Protein AF-A0A9P6B813-F1 (afdb_monomer_lite)

pLDDT: mean 70.44, std 18.48, range [35.47, 97.19]

Structure (mmCIF, N/CA/C/O backbone):
data_AF-A0A9P6B813-F1
#
_entry.id   AF-A0A9P6B813-F1
#
loop_
_atom_site.group_PDB
_atom_site.id
_atom_site.type_symbol
_atom_site.label_atom_id
_atom_site.label_alt_id
_atom_site.label_comp_id
_atom_site.label_asym_id
_atom_site.label_entity_id
_atom_site.label_seq_id
_atom_site.pdbx_PDB_ins_code
_atom_site.Cartn_x
_atom_site.Cartn_y
_atom_site.Cartn_z
_atom_site.occupancy
_atom_site.B_iso_or_equiv
_atom_site.auth_seq_id
_atom_site.auth_comp_id
_atom_site.auth_asym_id
_atom_site.auth_atom_id
_atom_site.pdbx_PDB_model_num
ATOM 1 N N . LEU A 1 1 ? -7.528 -11.313 -11.171 1.00 57.44 1 LEU A N 1
ATOM 2 C CA . LEU A 1 1 ? -8.892 -11.236 -10.593 1.00 57.44 1 LEU A CA 1
ATOM 3 C C . LEU A 1 1 ? -8.997 -12.068 -9.321 1.00 57.44 1 LEU A C 1
ATOM 5 O O . LEU A 1 1 ? -9.345 -11.499 -8.301 1.00 57.44 1 LEU A O 1
ATOM 9 N N . VAL A 1 2 ? -8.583 -13.341 -9.339 1.00 65.75 2 VAL A N 1
ATOM 10 C CA . VAL A 1 2 ? -8.571 -14.223 -8.152 1.00 65.75 2 VAL A CA 1
ATOM 11 C C . VAL A 1 2 ? -7.799 -13.632 -6.960 1.00 65.75 2 VAL A C 1
ATOM 13 O O . VAL A 1 2 ? -8.327 -13.615 -5.860 1.00 65.75 2 VAL A O 1
ATOM 16 N N . SER A 1 3 ? -6.613 -13.046 -7.173 1.00 71.19 3 SER A N 1
ATOM 17 C CA . SER A 1 3 ? -5.844 -12.419 -6.080 1.00 71.19 3 SER A CA 1
ATOM 18 C C . SER A 1 3 ? -6.503 -11.170 -5.484 1.00 71.19 3 SER A C 1
ATOM 20 O O . SER A 1 3 ? -6.372 -10.917 -4.294 1.00 71.19 3 SER A O 1
ATOM 22 N N . ARG A 1 4 ? -7.232 -10.393 -6.297 1.00 72.69 4 ARG A N 1
ATOM 23 C CA . ARG A 1 4 ? -7.980 -9.213 -5.836 1.00 72.69 4 ARG A CA 1
ATOM 24 C C . ARG A 1 4 ? -9.240 -9.609 -5.071 1.00 72.69 4 ARG A C 1
ATOM 26 O O . ARG A 1 4 ? -9.562 -8.944 -4.099 1.00 72.69 4 ARG A O 1
ATOM 33 N N . ASN A 1 5 ? -9.915 -10.678 -5.495 1.00 75.94 5 ASN A N 1
ATOM 34 C CA . ASN A 1 5 ? -11.057 -11.225 -4.762 1.00 75.94 5 ASN A CA 1
ATOM 35 C C . ASN A 1 5 ? -10.623 -11.818 -3.422 1.00 75.94 5 ASN A C 1
ATOM 37 O O . ASN A 1 5 ? -11.248 -11.508 -2.422 1.00 75.94 5 ASN A O 1
ATOM 41 N N . ALA A 1 6 ? -9.515 -12.565 -3.383 1.00 78.25 6 ALA A N 1
ATOM 42 C CA . ALA A 1 6 ? -8.978 -13.106 -2.135 1.00 78.25 6 ALA A CA 1
ATOM 43 C C . ALA A 1 6 ? -8.618 -11.998 -1.125 1.00 78.25 6 ALA A C 1
ATOM 45 O O . ALA A 1 6 ? -8.997 -12.081 0.037 1.00 78.25 6 ALA A O 1
ATOM 46 N N . LEU A 1 7 ? -7.967 -10.920 -1.584 1.00 80.25 7 LEU A N 1
ATOM 47 C CA . LEU A 1 7 ? -7.691 -9.737 -0.756 1.00 80.25 7 LEU A CA 1
ATOM 48 C C . LEU A 1 7 ? -8.973 -9.035 -0.282 1.00 80.25 7 LEU A C 1
ATOM 50 O O . LEU A 1 7 ? -9.042 -8.572 0.850 1.00 80.25 7 LEU A O 1
ATOM 54 N N . ALA A 1 8 ? -9.994 -8.947 -1.138 1.00 82.88 8 ALA A N 1
ATOM 55 C CA . ALA A 1 8 ? -11.267 -8.328 -0.776 1.00 82.88 8 ALA A CA 1
ATOM 56 C C . ALA A 1 8 ? -12.068 -9.171 0.233 1.00 82.88 8 ALA A C 1
ATOM 58 O O . ALA A 1 8 ? -12.720 -8.609 1.110 1.00 82.88 8 ALA A O 1
ATOM 59 N N . GLU A 1 9 ? -12.016 -10.499 0.126 1.00 81.81 9 GLU A N 1
ATOM 60 C CA . GLU A 1 9 ? -12.640 -11.433 1.070 1.00 81.81 9 GLU A CA 1
ATOM 61 C C . GLU A 1 9 ? -11.946 -11.397 2.438 1.00 81.81 9 GLU A C 1
ATOM 63 O O . GLU A 1 9 ? -12.624 -11.314 3.461 1.00 81.81 9 GLU A O 1
ATOM 68 N N . GLU A 1 10 ? -10.611 -11.364 2.467 1.00 83.44 10 GLU A N 1
ATOM 69 C CA . GLU A 1 10 ? -9.831 -11.229 3.704 1.00 83.44 10 GLU A CA 1
ATOM 70 C C . GLU A 1 10 ? -10.141 -9.910 4.432 1.00 83.44 10 GLU A C 1
ATOM 72 O O . GLU A 1 10 ? -10.416 -9.902 5.636 1.00 83.44 10 GLU A O 1
ATOM 77 N N . GLU A 1 11 ? -10.183 -8.796 3.697 1.00 79.69 11 GLU A N 1
ATOM 78 C CA . GLU A 1 11 ? -10.527 -7.485 4.252 1.00 79.69 11 GLU A CA 1
ATOM 79 C C . GLU A 1 11 ? -11.978 -7.460 4.770 1.00 79.69 11 GLU A C 1
ATOM 81 O O . GLU A 1 11 ? -12.262 -6.911 5.838 1.00 79.69 11 GLU A O 1
ATOM 86 N N . ALA A 1 12 ? -12.911 -8.097 4.052 1.00 82.69 12 ALA A N 1
ATOM 87 C CA . ALA A 1 12 ? -14.308 -8.197 4.466 1.00 82.69 12 ALA A CA 1
ATOM 88 C C . ALA A 1 12 ? -14.475 -9.017 5.756 1.00 82.69 12 ALA A C 1
ATOM 90 O O . ALA A 1 12 ? -15.219 -8.609 6.654 1.00 82.69 12 ALA A O 1
ATOM 91 N N . GLU A 1 13 ? -13.762 -10.138 5.894 1.00 82.88 13 GLU A N 1
ATOM 92 C CA . GLU A 1 13 ? -13.741 -10.916 7.135 1.00 82.88 13 GLU A CA 1
ATOM 93 C C . GLU A 1 13 ? -13.133 -10.130 8.297 1.00 82.88 13 GLU A C 1
ATOM 95 O O . GLU A 1 13 ? -13.661 -10.157 9.414 1.00 82.88 13 GLU A O 1
ATOM 100 N N . HIS A 1 14 ? -12.046 -9.402 8.044 1.00 84.12 14 HIS A N 1
ATOM 101 C CA . HIS A 1 14 ? -11.384 -8.579 9.047 1.00 84.12 14 HIS A CA 1
ATOM 102 C C . HIS A 1 14 ? -12.315 -7.470 9.566 1.00 84.12 14 HIS A C 1
ATOM 104 O O . HIS A 1 14 ? -12.516 -7.336 10.778 1.00 84.12 14 HIS A O 1
ATOM 110 N N . LEU A 1 15 ? -12.979 -6.743 8.660 1.00 79.12 15 LEU A N 1
ATOM 111 C CA . LEU A 1 15 ? -13.970 -5.720 9.006 1.00 79.12 15 LEU A CA 1
ATOM 112 C C . LEU A 1 15 ? -15.188 -6.309 9.730 1.00 79.12 15 LEU A C 1
ATOM 114 O O . LEU A 1 15 ? -15.709 -5.695 10.661 1.00 79.12 15 LEU A O 1
ATOM 118 N N . SER A 1 16 ? -15.625 -7.510 9.350 1.00 77.12 16 SER A N 1
ATOM 119 C CA . SER A 1 16 ? -16.725 -8.218 10.014 1.00 77.12 16 SER A CA 1
ATOM 120 C C . SER A 1 16 ? -16.399 -8.551 11.478 1.00 77.12 16 SER A C 1
ATOM 122 O O . SER A 1 16 ? -17.209 -8.284 12.370 1.00 77.12 16 SER A O 1
ATOM 124 N N . ARG A 1 17 ? -15.180 -9.036 11.761 1.00 81.69 17 ARG A N 1
ATOM 125 C CA . ARG A 1 17 ? -14.712 -9.322 13.133 1.00 81.69 17 ARG A CA 1
ATOM 126 C C . ARG A 1 17 ? -14.640 -8.055 13.990 1.00 81.69 17 ARG A C 1
ATOM 128 O O . ARG A 1 17 ? -15.105 -8.064 15.130 1.00 81.69 17 ARG A O 1
ATOM 135 N N . PHE A 1 18 ? -14.133 -6.953 13.436 1.00 75.50 18 PHE A N 1
ATOM 136 C CA . PHE A 1 18 ? -14.093 -5.660 14.131 1.00 75.50 18 PHE A CA 1
ATOM 137 C C . PHE A 1 18 ? -15.487 -5.085 14.390 1.00 75.50 18 PHE A C 1
ATOM 139 O O . PHE A 1 18 ? -15.760 -4.588 15.483 1.00 75.50 18 PHE A O 1
ATOM 146 N N . ASN A 1 19 ? -16.399 -5.199 13.424 1.00 75.69 19 ASN A N 1
ATOM 147 C CA . ASN A 1 19 ? -17.784 -4.767 13.596 1.00 75.69 19 ASN A CA 1
ATOM 148 C C . ASN A 1 19 ? -18.495 -5.574 14.688 1.00 75.69 19 ASN A C 1
ATOM 150 O O . ASN A 1 19 ? -19.177 -4.987 15.527 1.00 75.69 19 ASN A O 1
ATOM 154 N N . ALA A 1 20 ? -18.289 -6.893 14.741 1.00 74.62 20 ALA A N 1
ATOM 155 C CA . ALA A 1 20 ? -18.813 -7.735 15.814 1.00 74.62 20 ALA A CA 1
ATOM 156 C C . ALA A 1 20 ? -18.244 -7.341 17.190 1.00 74.62 20 ALA A C 1
ATOM 158 O O . ALA A 1 20 ? -18.983 -7.290 18.172 1.00 74.62 20 ALA A O 1
ATOM 159 N N . GLN A 1 21 ? -16.956 -6.989 17.258 1.00 74.31 21 GLN A N 1
ATOM 160 C CA . GLN A 1 21 ? -16.322 -6.513 18.486 1.00 74.31 21 GLN A CA 1
ATOM 161 C C . GLN A 1 21 ? -16.931 -5.180 18.952 1.00 74.31 21 GLN A C 1
ATOM 163 O O . GLN A 1 21 ? -17.350 -5.073 20.101 1.00 74.31 21 GLN A O 1
ATOM 168 N N . ILE A 1 22 ? -17.079 -4.195 18.055 1.00 70.88 22 ILE A N 1
ATOM 169 C CA . ILE A 1 22 ? -17.672 -2.874 18.346 1.00 70.88 22 ILE A CA 1
ATOM 170 C C . ILE A 1 22 ? -19.134 -2.991 18.794 1.00 70.88 22 ILE A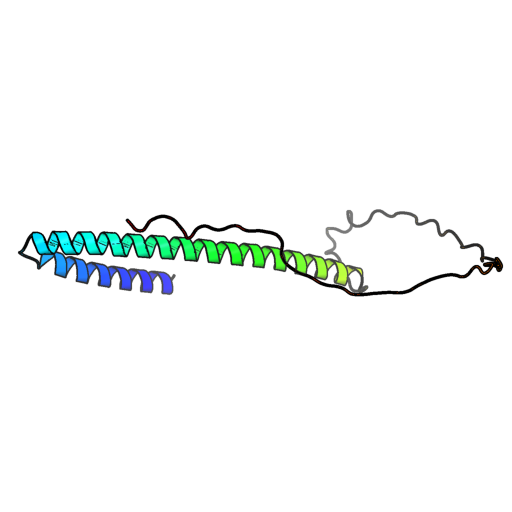 C 1
ATOM 172 O O . ILE A 1 22 ? -19.542 -2.302 19.733 1.00 70.88 22 ILE A O 1
ATOM 176 N N . LEU A 1 23 ? -19.916 -3.855 18.142 1.00 72.00 23 LEU A N 1
ATOM 177 C CA . LEU A 1 23 ? -21.315 -4.108 18.497 1.00 72.00 23 LEU A CA 1
ATOM 178 C C . LEU A 1 23 ? -21.455 -4.857 19.832 1.00 72.00 23 LEU A C 1
ATOM 180 O O . LEU A 1 23 ? -22.460 -4.681 20.516 1.00 72.00 23 LEU A O 1
ATOM 184 N N . GLY A 1 24 ? -20.444 -5.634 20.231 1.00 75.25 24 GLY A N 1
ATOM 185 C CA . GLY A 1 24 ? -20.383 -6.311 21.528 1.00 75.25 24 GLY A CA 1
ATOM 186 C C . GLY A 1 24 ? -20.035 -5.403 22.716 1.00 75.25 24 GLY A C 1
ATOM 187 O O . GLY A 1 24 ? -20.246 -5.798 23.863 1.00 75.25 24 GLY A O 1
ATOM 188 N N . HIS A 1 25 ? -19.530 -4.183 22.486 1.00 76.38 25 HIS A N 1
ATOM 189 C CA . HIS A 1 25 ? -19.210 -3.249 23.569 1.00 76.38 25 HIS A CA 1
ATOM 190 C C . HIS A 1 25 ? -20.467 -2.532 24.084 1.00 76.38 25 HIS A C 1
ATOM 192 O O . HIS A 1 25 ? -20.973 -1.589 23.475 1.00 76.38 25 HIS A O 1
ATOM 198 N N . THR A 1 26 ? -20.928 -2.912 25.274 1.00 74.94 26 THR A N 1
ATOM 199 C CA . THR A 1 26 ? -22.017 -2.236 26.004 1.00 74.94 26 THR A CA 1
ATOM 200 C C . THR A 1 26 ? -21.605 -0.877 26.584 1.00 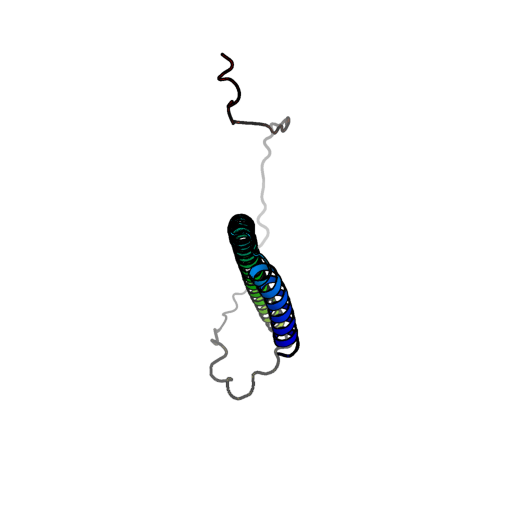74.94 26 THR A C 1
ATOM 202 O O . THR A 1 26 ? -22.462 -0.043 26.864 1.00 74.94 26 THR A O 1
ATOM 205 N N . ASN A 1 27 ? -20.300 -0.618 26.747 1.00 83.06 27 ASN A N 1
ATOM 206 C CA . ASN A 1 27 ? -19.778 0.639 27.290 1.00 83.06 27 ASN A CA 1
ATOM 207 C C . ASN A 1 27 ? -19.457 1.661 26.180 1.00 83.06 27 ASN A C 1
ATOM 209 O O . ASN A 1 27 ? -18.608 1.427 25.317 1.00 83.06 27 ASN A O 1
ATOM 213 N N . VAL A 1 28 ? -20.094 2.834 26.247 1.00 83.50 28 VAL A N 1
ATOM 214 C CA . VAL A 1 28 ? -19.968 3.922 25.260 1.00 83.50 28 VAL A CA 1
ATOM 215 C C . VAL A 1 28 ? -18.534 4.456 25.138 1.00 83.50 28 VAL A C 1
ATOM 217 O O . VAL A 1 28 ? -18.078 4.716 24.026 1.00 83.50 28 VAL A O 1
ATOM 220 N N . ASN A 1 29 ? -17.782 4.551 26.237 1.00 83.62 29 ASN A N 1
ATOM 221 C CA . ASN A 1 29 ? -16.407 5.067 26.211 1.00 83.62 29 ASN A CA 1
ATOM 222 C C . ASN A 1 29 ? -15.454 4.134 25.454 1.00 83.62 29 ASN A C 1
ATOM 224 O O . ASN A 1 29 ? -14.569 4.596 24.737 1.00 83.62 29 ASN A O 1
ATOM 228 N N . GLN A 1 30 ? -15.667 2.819 25.562 1.00 83.00 30 GLN A N 1
ATOM 229 C CA . GLN A 1 30 ? -14.890 1.834 24.809 1.00 83.00 30 GLN A CA 1
ATOM 230 C C . GLN A 1 30 ? -15.173 1.963 23.309 1.00 83.00 30 GLN A C 1
ATOM 232 O O . GLN A 1 30 ? -14.240 1.972 22.512 1.00 83.00 30 GLN A O 1
ATOM 237 N N . ARG A 1 31 ? -16.439 2.169 22.918 1.00 84.12 31 ARG A N 1
ATOM 238 C CA . ARG A 1 31 ? -16.812 2.399 21.513 1.00 84.12 31 ARG A CA 1
ATOM 239 C C . ARG A 1 31 ? -16.161 3.657 20.935 1.00 84.12 31 ARG A C 1
ATOM 241 O O . ARG A 1 31 ? -15.640 3.596 19.827 1.00 84.12 31 ARG A O 1
ATOM 248 N N . ILE A 1 32 ? -16.156 4.766 21.678 1.00 85.69 32 ILE A N 1
ATOM 249 C CA . ILE A 1 32 ? -15.516 6.022 21.243 1.00 85.69 32 ILE A CA 1
ATOM 250 C C . ILE A 1 32 ? -14.015 5.805 21.019 1.00 85.69 32 ILE A C 1
ATOM 252 O O . ILE A 1 32 ? -13.504 6.109 19.943 1.00 85.69 32 ILE A O 1
ATOM 256 N N . TYR A 1 33 ? -13.329 5.196 21.990 1.00 86.06 33 TYR A N 1
ATOM 257 C CA . TYR A 1 33 ? -11.899 4.906 21.889 1.00 86.06 33 TYR A CA 1
ATOM 258 C C . TYR A 1 33 ? -11.559 4.011 20.685 1.00 86.06 33 TYR A C 1
ATOM 260 O O . TYR A 1 33 ? -10.620 4.299 19.942 1.00 86.06 33 TYR A O 1
ATOM 268 N N . TYR A 1 34 ? -12.339 2.949 20.455 1.00 84.06 34 TYR A N 1
ATOM 269 C CA . TYR A 1 34 ? -12.135 2.053 19.315 1.00 84.06 34 TYR A CA 1
ATOM 270 C C . TYR A 1 34 ? -12.366 2.747 17.972 1.00 84.06 34 TYR A C 1
ATOM 272 O O . TYR A 1 34 ? -11.574 2.557 17.053 1.00 84.06 34 TYR A O 1
ATOM 280 N N . VAL A 1 35 ? -13.404 3.580 17.849 1.00 87.75 35 VAL A N 1
ATOM 281 C CA . VAL A 1 35 ? -13.662 4.340 16.615 1.00 87.75 35 VAL A CA 1
ATOM 282 C C . VAL A 1 35 ? -12.527 5.321 16.327 1.00 87.75 35 VAL A C 1
ATOM 284 O O . VAL A 1 35 ? -12.095 5.437 15.181 1.00 87.75 35 VAL A O 1
ATOM 287 N N . ASP A 1 36 ? -11.999 5.998 17.345 1.00 90.62 36 ASP A N 1
ATOM 288 C CA . ASP A 1 36 ? -10.875 6.917 17.160 1.00 90.62 36 ASP A CA 1
ATOM 289 C C . ASP A 1 36 ? -9.578 6.192 16.797 1.00 90.62 36 ASP A C 1
ATOM 291 O O . ASP A 1 36 ? -8.809 6.682 15.965 1.00 90.62 36 ASP A O 1
ATOM 295 N N . ARG A 1 37 ? -9.353 4.995 17.344 1.00 91.12 37 ARG A N 1
ATOM 296 C CA . ARG A 1 37 ? -8.263 4.119 16.905 1.00 91.12 37 ARG A CA 1
ATOM 297 C C . ARG A 1 37 ? -8.437 3.702 15.442 1.00 91.12 37 ARG A C 1
ATOM 299 O O . ARG A 1 37 ? -7.496 3.845 14.668 1.00 91.12 37 ARG A O 1
ATOM 306 N N . LEU A 1 38 ? -9.640 3.287 15.046 1.00 88.88 38 LEU A N 1
ATOM 307 C CA . LEU A 1 38 ? -9.945 2.884 13.671 1.00 88.88 38 LEU A CA 1
ATOM 308 C C . LEU A 1 38 ? -9.713 4.034 12.679 1.00 88.88 38 LEU A C 1
ATOM 310 O O . LEU A 1 38 ? -9.169 3.838 11.597 1.00 88.88 38 LEU A O 1
ATOM 314 N N . ARG A 1 39 ? -10.084 5.263 13.056 1.00 93.56 39 ARG A N 1
ATOM 315 C CA . ARG A 1 39 ? -9.832 6.466 12.247 1.00 93.56 39 ARG A CA 1
ATOM 316 C C . ARG A 1 39 ? -8.340 6.716 12.042 1.00 93.56 39 ARG A C 1
ATOM 318 O O . ARG A 1 39 ? -7.939 7.087 10.937 1.00 93.56 39 ARG A O 1
ATOM 325 N N . LYS A 1 40 ? -7.523 6.512 13.080 1.00 93.81 40 LYS A N 1
ATOM 326 C CA . LYS A 1 40 ? -6.060 6.631 12.984 1.00 93.81 40 LYS A CA 1
ATOM 327 C C . LYS A 1 40 ? -5.481 5.551 12.078 1.00 93.81 40 LYS A C 1
ATOM 329 O O . LYS A 1 40 ? -4.819 5.896 11.107 1.00 93.81 40 LYS A O 1
ATOM 334 N N . GLU A 1 41 ? -5.826 4.287 12.312 1.00 92.25 41 GLU A N 1
ATOM 335 C CA . GLU A 1 41 ? -5.362 3.158 11.493 1.00 92.25 41 GLU A CA 1
ATOM 336 C C . GLU A 1 41 ? -5.770 3.327 10.017 1.00 92.25 41 GLU A C 1
ATOM 338 O O . GLU A 1 41 ? -4.946 3.175 9.118 1.00 92.25 41 GLU A O 1
ATOM 343 N N . MET A 1 42 ? -7.001 3.770 9.740 1.00 93.94 42 MET A N 1
ATOM 344 C CA . MET A 1 42 ? -7.454 4.072 8.377 1.00 93.94 42 MET A CA 1
ATOM 345 C C . MET A 1 42 ? -6.659 5.217 7.733 1.00 93.94 42 MET A C 1
ATOM 347 O O . MET A 1 42 ? -6.368 5.176 6.537 1.00 93.94 42 MET A O 1
ATOM 351 N N . THR A 1 43 ? -6.320 6.256 8.498 1.00 96.06 43 THR A N 1
ATOM 352 C CA . THR A 1 43 ? -5.524 7.387 7.996 1.00 96.06 43 THR A CA 1
ATOM 353 C C . THR A 1 43 ? -4.094 6.949 7.683 1.00 96.06 43 THR A C 1
ATOM 355 O O . THR A 1 43 ? -3.570 7.282 6.621 1.00 96.06 43 THR A O 1
ATOM 358 N N . GLU A 1 44 ? -3.495 6.137 8.552 1.00 94.69 44 GLU A N 1
ATOM 359 C CA . GLU A 1 44 ? -2.167 5.556 8.348 1.00 94.69 44 GLU A CA 1
ATOM 360 C C . GLU A 1 44 ? -2.122 4.648 7.114 1.00 94.69 44 GLU A C 1
ATOM 362 O O . GLU A 1 44 ? -1.197 4.746 6.307 1.00 94.69 44 GLU A O 1
ATOM 367 N N . VAL A 1 45 ? -3.129 3.789 6.921 1.00 95.81 45 VAL A N 1
ATOM 368 C CA . VAL A 1 45 ? -3.216 2.916 5.740 1.00 95.81 45 VAL A CA 1
ATOM 369 C C . VAL A 1 45 ? -3.375 3.738 4.461 1.00 95.81 45 VAL A C 1
ATOM 371 O O . VAL A 1 45 ? -2.679 3.471 3.483 1.00 95.81 45 VAL A O 1
ATOM 374 N N . LYS A 1 46 ? -4.217 4.779 4.461 1.00 96.12 46 LYS A N 1
ATOM 375 C CA . LYS A 1 46 ? -4.353 5.689 3.309 1.00 96.12 46 LYS A CA 1
ATOM 376 C C . LYS A 1 46 ? -3.034 6.364 2.950 1.00 96.12 46 LYS A C 1
ATOM 378 O O . LYS A 1 46 ? -2.693 6.440 1.774 1.00 96.12 46 LYS A O 1
ATOM 383 N N . GLN A 1 47 ? -2.284 6.830 3.947 1.00 96.19 47 GLN A N 1
ATOM 384 C CA . GLN A 1 47 ? -0.979 7.444 3.716 1.00 96.19 47 GLN A CA 1
ATOM 385 C C . GLN A 1 47 ? 0.021 6.439 3.129 1.00 96.19 47 GLN A C 1
ATOM 387 O O . GLN A 1 47 ? 0.704 6.750 2.157 1.00 96.19 47 GLN A O 1
ATOM 392 N N . LYS A 1 48 ? 0.078 5.219 3.676 1.00 95.44 48 LYS A N 1
ATOM 393 C CA . LYS A 1 48 ? 0.923 4.141 3.139 1.00 95.44 48 LYS A CA 1
ATOM 394 C C . LYS A 1 48 ? 0.555 3.797 1.695 1.00 95.44 48 LYS A C 1
ATOM 396 O O . LYS A 1 48 ? 1.450 3.622 0.875 1.00 95.44 48 LYS A O 1
ATOM 401 N N . LEU A 1 49 ? -0.739 3.743 1.380 1.00 95.62 49 LEU A N 1
ATOM 402 C CA . LEU A 1 49 ? -1.228 3.468 0.031 1.00 95.62 49 LEU A CA 1
ATOM 403 C C . LEU A 1 49 ? -0.816 4.565 -0.954 1.00 95.62 49 LEU A C 1
ATOM 405 O O . LEU A 1 49 ? -0.294 4.245 -2.015 1.00 95.62 49 LEU A O 1
ATOM 409 N N . LEU A 1 50 ? -0.975 5.840 -0.586 1.00 96.44 50 LEU A N 1
ATOM 410 C CA . LEU A 1 50 ? -0.529 6.957 -1.423 1.00 96.44 50 LEU A CA 1
ATOM 411 C C . LEU A 1 50 ? 0.977 6.897 -1.699 1.00 96.44 50 LEU A C 1
ATOM 413 O O . LEU A 1 50 ? 1.390 7.040 -2.846 1.00 96.44 50 LEU A O 1
ATOM 417 N N . ASN A 1 51 ? 1.788 6.621 -0.676 1.00 95.81 51 ASN A N 1
ATOM 418 C CA . ASN A 1 51 ? 3.235 6.480 -0.845 1.00 95.81 51 ASN A CA 1
ATOM 419 C C . ASN A 1 51 ? 3.589 5.322 -1.791 1.00 95.81 51 ASN A C 1
ATOM 421 O O . ASN A 1 51 ? 4.425 5.491 -2.675 1.00 95.81 51 ASN A O 1
ATOM 425 N N . ALA A 1 52 ? 2.927 4.171 -1.642 1.00 95.38 52 ALA A N 1
ATOM 426 C CA . ALA A 1 52 ? 3.143 3.016 -2.509 1.00 95.38 52 ALA A CA 1
ATOM 427 C C . ALA A 1 52 ? 2.712 3.288 -3.961 1.00 95.38 52 ALA A C 1
ATOM 429 O O . ALA A 1 52 ? 3.377 2.855 -4.901 1.00 95.38 52 ALA A O 1
ATOM 430 N N . GLU A 1 53 ? 1.613 4.019 -4.172 1.00 96.56 53 GLU A N 1
ATOM 431 C CA . GLU A 1 53 ? 1.189 4.433 -5.511 1.00 96.56 53 GLU A CA 1
ATOM 432 C C . GLU A 1 53 ? 2.186 5.395 -6.155 1.00 96.56 53 GLU A C 1
ATOM 434 O O . GLU A 1 53 ? 2.476 5.260 -7.345 1.00 96.56 53 GLU A O 1
ATOM 439 N N . TRP A 1 54 ? 2.726 6.336 -5.380 1.00 97.19 54 TRP A N 1
ATOM 440 C CA . TRP A 1 54 ? 3.748 7.266 -5.850 1.00 97.19 54 TRP A CA 1
ATOM 441 C C . TRP A 1 54 ? 5.023 6.528 -6.246 1.00 97.19 54 TRP A C 1
ATOM 443 O O . TRP A 1 54 ? 5.487 6.699 -7.367 1.00 97.19 54 TRP A O 1
ATOM 453 N N . GLU A 1 55 ? 5.536 5.651 -5.383 1.00 96.69 55 GLU A N 1
ATOM 454 C CA . GLU A 1 55 ? 6.716 4.829 -5.673 1.00 96.69 55 GLU A CA 1
ATOM 455 C C . GLU A 1 55 ? 6.513 3.975 -6.932 1.00 96.69 55 GLU A C 1
ATOM 457 O O . GLU A 1 55 ? 7.352 3.971 -7.833 1.00 96.69 55 GLU A O 1
ATOM 462 N N . ARG A 1 56 ? 5.352 3.320 -7.054 1.00 96.06 56 ARG A N 1
ATOM 463 C CA . ARG A 1 56 ? 4.995 2.547 -8.248 1.00 96.06 56 ARG A CA 1
ATOM 464 C C . ARG A 1 56 ? 4.993 3.411 -9.511 1.00 96.06 56 ARG A C 1
ATOM 466 O O . ARG A 1 56 ? 5.420 2.943 -10.564 1.00 96.06 56 ARG A O 1
ATOM 473 N N . ASN A 1 57 ? 4.469 4.633 -9.440 1.00 95.75 57 ASN A N 1
ATOM 474 C CA . ASN A 1 57 ? 4.424 5.532 -10.592 1.00 95.75 57 ASN A CA 1
ATOM 475 C C . ASN A 1 57 ? 5.831 5.988 -10.992 1.00 95.75 57 ASN A C 1
ATOM 477 O O . ASN A 1 57 ? 6.169 5.868 -12.164 1.00 95.75 57 ASN A O 1
ATOM 481 N N . THR A 1 58 ? 6.674 6.377 -10.033 1.00 96.75 58 THR A N 1
ATOM 482 C CA . THR A 1 58 ? 8.077 6.733 -10.290 1.00 96.75 58 THR A CA 1
ATOM 483 C C . THR A 1 58 ? 8.824 5.596 -10.986 1.00 96.75 58 THR A C 1
ATOM 485 O O . THR A 1 58 ? 9.431 5.803 -12.033 1.00 96.75 58 THR A O 1
ATOM 488 N N . VAL A 1 59 ? 8.707 4.367 -10.473 1.00 95.50 59 VAL A N 1
ATOM 489 C CA . VAL A 1 59 ? 9.347 3.190 -11.084 1.00 95.50 59 VAL A CA 1
ATOM 490 C C . VAL A 1 59 ? 8.802 2.912 -12.489 1.00 95.50 59 VAL A C 1
ATOM 492 O O . VAL A 1 59 ? 9.546 2.493 -13.375 1.00 95.50 59 VAL A O 1
ATOM 495 N N . ASN A 1 60 ? 7.507 3.134 -12.728 1.00 96.44 60 ASN A N 1
ATOM 496 C CA . ASN A 1 60 ? 6.924 2.978 -14.061 1.00 96.44 60 ASN A CA 1
ATOM 497 C C . ASN A 1 60 ? 7.452 4.023 -15.050 1.00 96.44 60 ASN A C 1
ATOM 499 O O . ASN A 1 60 ? 7.720 3.664 -16.198 1.00 96.44 60 ASN A O 1
ATOM 503 N N . ASP A 1 61 ? 7.619 5.271 -14.616 1.00 96.00 61 ASP A N 1
ATOM 504 C CA . ASP A 1 61 ? 8.166 6.352 -15.438 1.00 96.00 61 ASP A CA 1
ATOM 505 C C . ASP A 1 61 ? 9.638 6.085 -15.784 1.00 96.00 61 ASP A C 1
ATOM 507 O O . ASP A 1 61 ? 10.032 6.183 -16.949 1.00 96.00 61 ASP A O 1
ATOM 511 N N . GLU A 1 62 ? 10.436 5.633 -14.813 1.00 96.38 62 GLU A N 1
ATOM 512 C CA . GLU A 1 62 ? 11.816 5.188 -15.039 1.00 96.38 62 GLU A CA 1
ATOM 513 C C . GLU A 1 62 ? 11.876 4.016 -16.026 1.00 96.38 62 GLU A C 1
ATOM 515 O O . GLU A 1 62 ? 12.662 4.022 -16.972 1.00 96.38 62 GLU A O 1
ATOM 520 N N . ASN A 1 63 ? 11.005 3.017 -15.860 1.00 95.31 63 ASN A N 1
ATOM 521 C CA . ASN A 1 63 ? 10.935 1.869 -16.762 1.00 95.31 63 ASN A CA 1
ATOM 522 C C . ASN A 1 63 ? 10.545 2.292 -18.186 1.00 95.31 63 ASN A C 1
ATOM 524 O O . ASN A 1 63 ? 11.101 1.783 -19.160 1.00 95.31 63 ASN A O 1
ATOM 528 N N . ALA A 1 64 ? 9.616 3.240 -18.325 1.00 94.38 64 ALA A N 1
ATOM 529 C CA . ALA A 1 64 ? 9.251 3.808 -19.617 1.00 94.38 64 ALA A CA 1
ATOM 530 C C . ALA A 1 64 ? 10.437 4.540 -20.269 1.00 94.38 64 ALA A C 1
ATOM 532 O O . ALA A 1 64 ? 10.698 4.318 -21.454 1.00 94.38 64 ALA A O 1
ATOM 533 N N . GLY A 1 65 ? 11.194 5.327 -19.496 1.00 95.06 65 GLY A N 1
ATOM 534 C CA . GLY A 1 65 ? 12.429 5.974 -19.946 1.00 95.06 65 GLY A CA 1
ATOM 535 C C . GLY A 1 65 ? 13.468 4.964 -20.437 1.00 95.06 65 GLY A C 1
ATOM 536 O O . GLY A 1 65 ? 13.885 5.013 -21.593 1.00 95.06 65 GLY A O 1
ATOM 537 N N . LEU A 1 66 ? 13.792 3.963 -19.614 1.00 94.19 66 LEU A N 1
ATOM 538 C CA . LEU A 1 66 ? 14.744 2.902 -19.961 1.00 94.19 66 LEU A CA 1
ATOM 539 C C . LEU A 1 66 ? 14.310 2.105 -21.200 1.00 94.19 66 LEU A C 1
ATOM 541 O O . LEU A 1 66 ? 15.131 1.736 -22.039 1.00 94.19 66 LEU A O 1
ATOM 545 N N . ARG A 1 67 ? 13.009 1.836 -21.355 1.00 93.12 67 ARG A N 1
ATOM 546 C CA . ARG A 1 67 ? 12.475 1.173 -22.554 1.00 93.12 67 ARG A CA 1
ATOM 547 C C . ARG A 1 67 ? 12.660 2.019 -23.807 1.00 93.12 67 ARG A C 1
ATOM 549 O O . ARG A 1 67 ? 12.997 1.461 -24.850 1.00 93.12 67 ARG A O 1
ATOM 556 N N . HIS A 1 68 ? 12.461 3.331 -23.709 1.00 92.50 68 HIS A N 1
ATOM 557 C CA . HIS A 1 68 ? 12.685 4.249 -24.821 1.00 92.50 68 HIS A CA 1
ATOM 558 C C . HIS A 1 68 ? 14.171 4.347 -25.200 1.00 92.50 68 HIS A C 1
ATOM 560 O O . HIS A 1 68 ? 14.511 4.330 -26.386 1.00 92.50 68 HIS A O 1
ATOM 566 N N . GLU A 1 69 ? 15.067 4.362 -24.212 1.00 91.06 69 GLU A N 1
ATOM 567 C CA . GLU A 1 69 ? 16.516 4.308 -24.437 1.00 91.06 69 GLU A CA 1
ATOM 568 C C . GLU A 1 69 ? 16.930 3.009 -25.140 1.00 91.06 69 GLU A C 1
ATOM 570 O O . GLU A 1 69 ? 17.647 3.038 -26.142 1.00 91.06 69 GLU A O 1
ATOM 575 N N . LEU A 1 70 ? 16.423 1.860 -24.682 1.00 90.12 70 LEU A N 1
ATOM 576 C CA . LEU A 1 70 ? 16.690 0.572 -25.326 1.00 90.12 70 LEU A CA 1
ATOM 577 C C . LEU A 1 70 ? 16.183 0.518 -26.768 1.00 90.12 70 LEU A C 1
ATOM 579 O O . LEU A 1 70 ? 16.865 -0.041 -27.628 1.00 90.12 70 LEU A O 1
ATOM 583 N N . ASP A 1 71 ? 15.002 1.065 -27.046 1.00 87.50 71 ASP A N 1
ATOM 584 C CA . ASP A 1 71 ? 14.468 1.131 -28.408 1.00 87.50 71 ASP A CA 1
ATOM 585 C C . ASP A 1 71 ? 15.335 2.022 -29.310 1.00 87.50 71 ASP A C 1
ATOM 587 O O . ASP A 1 71 ? 15.703 1.640 -30.425 1.00 87.50 71 ASP A O 1
ATOM 591 N N . SER A 1 72 ? 15.793 3.152 -28.771 1.00 84.25 72 SER A N 1
ATOM 592 C CA . SER A 1 72 ? 16.735 4.041 -29.452 1.00 84.25 72 SER A CA 1
ATOM 593 C C . SER A 1 72 ? 18.040 3.312 -29.792 1.00 84.25 72 SER A C 1
ATOM 595 O O . SER A 1 72 ? 18.481 3.339 -30.943 1.00 84.25 72 SER A O 1
ATOM 597 N N . TYR A 1 73 ? 18.626 2.563 -28.854 1.00 85.12 73 TYR A N 1
ATOM 598 C CA . TYR A 1 73 ? 19.844 1.787 -29.113 1.00 85.12 73 TYR A CA 1
ATOM 599 C C . TYR A 1 73 ? 19.635 0.616 -30.088 1.00 85.12 73 TYR A C 1
ATOM 601 O O . TYR A 1 73 ? 20.529 0.309 -30.887 1.00 85.12 73 TYR A O 1
ATOM 609 N N . LYS A 1 74 ? 18.449 -0.005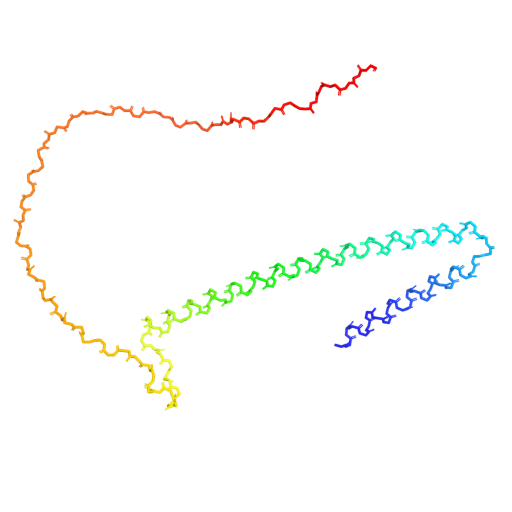 -30.100 1.00 80.50 74 LYS A N 1
ATOM 610 C CA . LYS A 1 74 ? 18.072 -1.010 -31.110 1.00 80.50 74 LYS A CA 1
ATOM 611 C C . LYS A 1 74 ? 17.988 -0.411 -32.513 1.00 80.50 74 LYS A C 1
ATOM 613 O O . LYS A 1 74 ? 18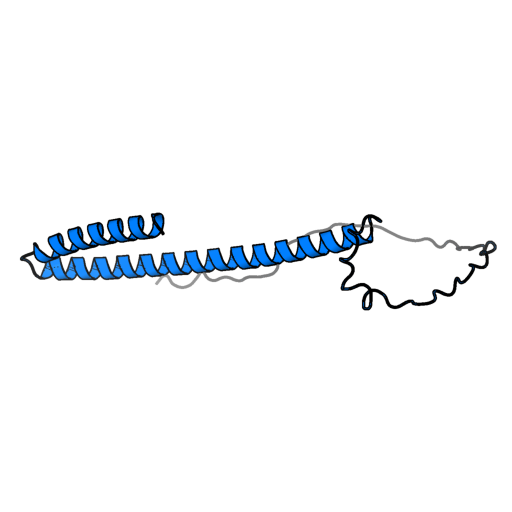.464 -1.020 -33.468 1.00 80.50 74 LYS A O 1
ATOM 618 N N . SER A 1 75 ? 17.432 0.790 -32.651 1.00 71.06 75 SER A N 1
ATOM 619 C CA . SER A 1 75 ? 17.324 1.462 -33.952 1.00 71.06 75 SER A CA 1
ATOM 620 C C . SER A 1 75 ? 18.697 1.827 -34.550 1.00 71.06 75 SER A C 1
ATOM 622 O O . SER A 1 75 ? 18.911 1.697 -35.758 1.00 71.06 75 SER A O 1
ATOM 624 N N . VAL A 1 76 ? 19.672 2.187 -33.705 1.00 64.06 76 VAL A N 1
ATOM 625 C CA . VAL A 1 76 ? 21.059 2.468 -34.122 1.00 64.06 76 VAL A CA 1
ATOM 626 C C . VAL A 1 76 ? 21.805 1.184 -34.496 1.00 64.06 76 VAL A C 1
ATOM 628 O O . VAL A 1 76 ? 22.534 1.150 -35.483 1.00 64.06 76 VAL A O 1
ATOM 631 N N . THR A 1 77 ? 21.599 0.089 -33.764 1.00 60.09 77 THR A N 1
ATOM 632 C CA . THR A 1 77 ? 22.222 -1.203 -34.107 1.00 60.09 77 THR A CA 1
ATOM 633 C C . THR A 1 77 ? 21.636 -1.825 -35.375 1.00 60.09 77 THR A C 1
ATOM 635 O O . THR A 1 77 ? 22.395 -2.399 -36.151 1.00 60.09 77 THR A O 1
ATOM 638 N N . ALA A 1 78 ? 20.339 -1.650 -35.649 1.00 57.72 78 ALA A N 1
ATOM 639 C CA . ALA A 1 78 ? 19.696 -2.103 -36.889 1.00 57.72 78 ALA A CA 1
ATOM 640 C C . ALA A 1 78 ? 20.110 -1.302 -38.141 1.00 57.72 78 ALA A C 1
ATOM 642 O O . ALA A 1 78 ? 19.940 -1.781 -39.259 1.00 57.72 78 ALA A O 1
ATOM 643 N N . THR A 1 79 ? 20.643 -0.088 -37.963 1.00 57.53 79 THR A N 1
ATOM 644 C CA . THR A 1 79 ? 21.142 0.766 -39.056 1.00 57.53 79 THR A CA 1
ATOM 645 C C . THR A 1 79 ? 22.663 0.696 -39.225 1.00 57.53 79 THR A C 1
ATOM 647 O O . THR A 1 79 ? 23.149 0.832 -40.346 1.00 57.53 79 THR A O 1
ATOM 650 N N . ALA A 1 80 ? 23.424 0.445 -38.151 1.00 56.81 80 ALA A N 1
ATOM 651 C CA . ALA A 1 80 ? 24.884 0.303 -38.189 1.00 56.81 80 ALA A CA 1
ATOM 652 C C . ALA A 1 80 ? 25.357 -1.127 -38.511 1.00 56.81 80 ALA A C 1
ATOM 654 O O . ALA A 1 80 ? 26.376 -1.310 -39.176 1.00 56.81 80 ALA A O 1
ATOM 655 N N . SER A 1 81 ? 24.622 -2.148 -38.066 1.00 46.47 81 SER A N 1
ATOM 656 C CA . SER A 1 81 ? 24.777 -3.514 -38.562 1.00 46.47 81 SER A CA 1
ATOM 657 C C . SER A 1 81 ? 23.948 -3.612 -39.834 1.00 46.47 81 SER A C 1
ATOM 659 O O . SER A 1 81 ? 22.744 -3.388 -39.777 1.00 46.47 81 SER A O 1
ATOM 661 N N . GLY A 1 82 ? 24.556 -3.911 -40.984 1.00 50.06 82 GLY A N 1
ATOM 662 C CA . GLY A 1 82 ? 23.898 -3.989 -42.301 1.00 50.06 82 GLY A CA 1
ATOM 663 C C . GLY A 1 82 ? 22.843 -5.099 -42.458 1.00 50.06 82 GLY A C 1
ATOM 664 O O . GLY A 1 82 ? 22.672 -5.628 -43.550 1.00 50.06 82 GLY A O 1
ATOM 665 N N . ASN A 1 83 ? 22.155 -5.462 -41.378 1.00 50.50 83 ASN A N 1
ATOM 666 C CA . ASN A 1 83 ? 21.132 -6.486 -41.274 1.00 50.50 83 ASN A CA 1
ATOM 667 C C . ASN A 1 83 ? 19.804 -5.833 -40.846 1.00 50.50 83 ASN A C 1
ATOM 669 O O . ASN A 1 83 ? 19.242 -6.128 -39.792 1.00 50.50 83 ASN A O 1
ATOM 673 N N . ALA A 1 84 ? 19.306 -4.902 -41.660 1.00 55.12 84 ALA A N 1
ATOM 674 C CA . ALA A 1 84 ? 17.937 -4.424 -41.518 1.00 55.12 84 ALA A CA 1
ATOM 675 C C . ALA A 1 84 ? 16.972 -5.579 -41.861 1.00 55.12 84 ALA A C 1
ATOM 677 O O . ALA A 1 84 ? 17.111 -6.173 -42.936 1.00 55.12 84 ALA A O 1
ATOM 678 N N . PRO A 1 85 ? 15.981 -5.921 -41.011 1.00 53.41 85 PRO A N 1
ATOM 679 C CA . PRO A 1 85 ? 14.879 -6.759 -41.456 1.00 53.41 85 PRO A CA 1
ATOM 680 C C . PRO A 1 85 ? 14.166 -6.010 -42.582 1.00 53.41 85 PRO A C 1
ATOM 682 O O . PRO A 1 85 ? 13.812 -4.839 -42.432 1.00 53.41 85 PRO A O 1
ATOM 685 N N . ALA A 1 86 ? 14.027 -6.675 -43.729 1.00 54.59 86 ALA A N 1
ATOM 686 C CA . ALA A 1 86 ? 13.400 -6.120 -44.919 1.00 54.59 86 ALA A CA 1
ATOM 687 C C . ALA A 1 86 ? 12.105 -5.378 -44.541 1.00 54.59 86 ALA A C 1
ATOM 689 O O . ALA A 1 86 ? 11.260 -5.972 -43.862 1.00 54.59 86 ALA A O 1
ATOM 690 N N . PRO A 1 87 ? 11.920 -4.108 -44.952 1.00 50.75 87 PRO A N 1
ATOM 691 C CA . PRO A 1 87 ? 10.657 -3.435 -44.718 1.00 50.75 87 PRO A CA 1
ATOM 692 C C . PRO A 1 87 ? 9.570 -4.261 -45.401 1.00 50.75 87 PRO A C 1
ATOM 694 O O . PRO A 1 87 ? 9.668 -4.582 -46.590 1.00 50.75 87 PRO A O 1
ATOM 697 N N . SER A 1 88 ? 8.547 -4.637 -44.632 1.00 53.84 88 SER A N 1
ATOM 698 C CA . SER A 1 88 ? 7.303 -5.183 -45.157 1.00 53.84 88 SER A CA 1
ATOM 699 C C . SER A 1 88 ? 6.925 -4.367 -46.392 1.00 53.84 88 SER A C 1
ATOM 701 O O . SER A 1 88 ? 6.828 -3.142 -46.307 1.00 53.84 88 SER A O 1
ATOM 703 N N . ARG A 1 89 ? 6.769 -5.043 -47.539 1.00 53.00 89 ARG A N 1
ATOM 704 C CA . ARG A 1 89 ? 6.656 -4.492 -48.911 1.00 53.00 89 ARG A CA 1
ATOM 705 C C . ARG A 1 89 ? 5.604 -3.387 -49.126 1.00 53.00 89 ARG A C 1
ATOM 707 O O . ARG A 1 89 ? 5.476 -2.894 -50.236 1.00 53.00 89 ARG A O 1
ATOM 714 N N . LEU A 1 90 ? 4.864 -2.998 -48.094 1.00 51.94 90 LEU A N 1
ATOM 715 C CA . LEU A 1 90 ? 3.819 -1.983 -48.123 1.00 51.94 90 LEU A CA 1
ATOM 716 C C . LEU A 1 90 ? 4.293 -0.567 -47.734 1.00 51.94 90 LEU A C 1
ATOM 718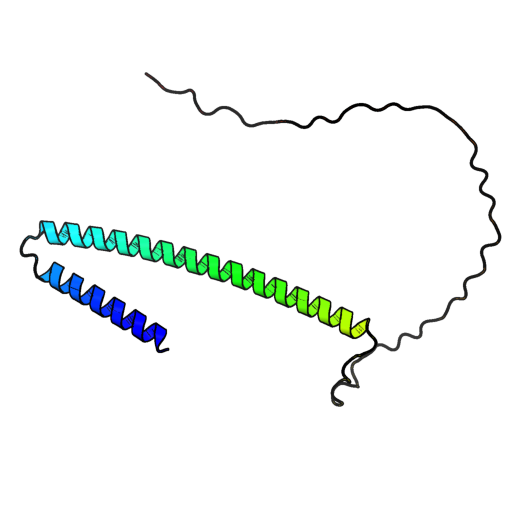 O O . LEU A 1 90 ? 3.502 0.363 -47.807 1.00 51.94 90 LEU A O 1
ATOM 722 N N . MET A 1 91 ? 5.554 -0.390 -47.317 1.00 51.25 91 MET A N 1
ATOM 723 C CA . MET A 1 91 ? 6.121 0.907 -46.887 1.00 51.25 91 MET A CA 1
ATOM 724 C C . MET A 1 91 ? 7.443 1.242 -47.605 1.00 51.25 91 MET A C 1
ATOM 726 O O . MET A 1 91 ? 8.318 1.904 -47.052 1.00 51.25 91 MET A O 1
ATOM 730 N N . ALA A 1 92 ? 7.622 0.762 -48.840 1.00 54.06 92 ALA A N 1
ATOM 731 C CA . ALA A 1 92 ? 8.824 1.025 -49.640 1.00 54.06 92 ALA A CA 1
ATOM 732 C C . ALA A 1 92 ? 8.859 2.440 -50.255 1.00 54.06 92 ALA A C 1
ATOM 734 O O . ALA A 1 92 ? 9.929 2.915 -50.628 1.00 54.06 92 ALA A O 1
ATOM 735 N N . ASP A 1 93 ? 7.719 3.134 -50.3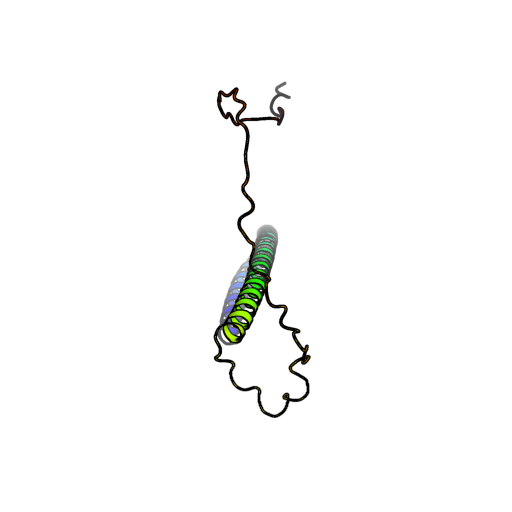14 1.00 52.72 93 ASP A N 1
ATOM 736 C CA . ASP A 1 93 ? 7.604 4.398 -51.053 1.00 52.72 93 ASP A CA 1
ATOM 737 C C . ASP A 1 93 ? 7.973 5.644 -50.225 1.00 52.72 93 ASP A C 1
ATOM 739 O O . ASP A 1 93 ? 8.176 6.717 -50.790 1.00 52.72 93 ASP A O 1
ATOM 743 N N . PHE A 1 94 ? 8.130 5.516 -48.900 1.00 57.28 94 PHE A N 1
ATOM 744 C CA . PHE A 1 94 ? 8.436 6.647 -48.004 1.00 57.28 94 PHE A CA 1
ATOM 745 C C . PHE A 1 94 ? 9.825 6.591 -47.348 1.00 57.28 94 PHE A C 1
ATOM 747 O O . PHE A 1 94 ? 10.220 7.529 -46.656 1.00 57.28 94 PHE A O 1
ATOM 754 N N . ALA A 1 95 ? 10.602 5.529 -47.571 1.00 62.06 95 ALA A N 1
ATOM 755 C CA . ALA A 1 95 ? 11.875 5.309 -46.888 1.00 62.06 95 ALA A CA 1
ATOM 756 C C . ALA A 1 95 ? 13.084 5.581 -47.802 1.00 62.06 95 ALA A C 1
ATOM 758 O O . ALA A 1 95 ? 13.653 4.659 -48.381 1.00 62.06 95 ALA A O 1
ATOM 759 N N . ALA A 1 96 ? 13.450 6.864 -47.920 1.00 60.88 96 ALA A N 1
ATOM 760 C CA . ALA A 1 96 ? 14.820 7.412 -47.953 1.00 60.88 96 ALA A CA 1
ATOM 761 C C . ALA A 1 96 ? 14.914 8.647 -48.877 1.00 60.88 96 ALA A C 1
ATOM 763 O O . ALA A 1 96 ? 14.709 8.524 -50.091 1.00 60.88 96 ALA A O 1
ATOM 764 N N . PRO A 1 97 ? 15.308 9.835 -48.375 1.00 54.50 97 PRO A N 1
ATOM 765 C CA . PRO A 1 97 ? 15.722 10.919 -49.252 1.00 54.50 97 PRO A CA 1
ATOM 766 C C . PRO A 1 97 ? 17.022 10.503 -49.953 1.00 54.50 97 PRO A C 1
ATOM 768 O O . PRO A 1 97 ? 18.075 10.381 -49.330 1.00 54.50 97 PRO A O 1
ATOM 771 N N . LYS A 1 98 ? 16.950 10.265 -51.266 1.00 64.81 98 LYS A N 1
ATOM 772 C CA . LYS A 1 98 ? 18.110 9.991 -52.128 1.00 64.81 98 LYS A CA 1
ATOM 773 C C . LYS A 1 98 ? 18.952 11.262 -52.267 1.00 64.81 98 LYS A C 1
ATOM 775 O O . LYS A 1 98 ? 18.866 11.967 -53.272 1.00 64.81 98 LYS A O 1
ATOM 780 N N . THR A 1 99 ? 19.750 11.590 -51.259 1.00 67.06 99 THR A N 1
ATOM 781 C CA . THR A 1 99 ? 20.727 12.673 -51.357 1.00 67.06 99 THR A CA 1
ATOM 782 C C . THR A 1 99 ? 21.910 12.185 -52.193 1.00 67.06 99 THR A C 1
ATOM 784 O O . THR A 1 99 ? 22.607 11.230 -51.853 1.00 67.06 99 THR A O 1
ATOM 787 N N . LYS A 1 100 ? 22.113 12.810 -53.357 1.00 62.22 100 LYS A N 1
ATOM 788 C CA . LYS A 1 100 ? 23.288 12.580 -54.204 1.00 62.22 100 LYS A CA 1
ATOM 789 C C . LYS A 1 100 ? 24.508 13.146 -53.476 1.00 62.22 100 LYS A C 1
ATOM 791 O O . LYS A 1 100 ? 24.760 14.344 -53.543 1.00 62.22 100 LYS A O 1
ATOM 796 N N . LEU A 1 101 ? 25.231 12.299 -52.749 1.00 62.56 101 LEU A N 1
ATOM 797 C CA . LEU A 1 101 ? 26.491 12.672 -52.115 1.00 62.56 101 LEU A CA 1
ATOM 798 C C . LEU A 1 101 ? 27.543 12.913 -53.210 1.00 62.56 101 LEU A C 1
ATOM 800 O O . LEU A 1 101 ? 28.017 11.974 -53.849 1.00 62.56 101 LEU A O 1
ATOM 804 N N . THR A 1 102 ? 27.902 14.171 -53.453 1.00 62.81 102 THR A N 1
ATOM 805 C CA . THR A 1 102 ? 29.056 14.534 -54.279 1.00 62.81 102 THR A CA 1
ATOM 806 C C . THR A 1 102 ? 30.331 14.176 -53.522 1.00 62.81 102 THR A C 1
ATOM 808 O O . THR A 1 102 ? 30.671 14.782 -52.507 1.00 62.81 102 THR A O 1
ATOM 811 N N . ARG A 1 103 ? 31.035 13.152 -54.009 1.00 63.56 103 ARG A N 1
ATOM 812 C CA . ARG A 1 103 ? 32.344 12.733 -53.503 1.00 63.56 103 ARG A CA 1
ATOM 813 C C . ARG A 1 103 ? 33.367 13.828 -53.817 1.00 63.56 103 ARG A C 1
ATOM 815 O O . ARG A 1 103 ? 33.719 14.023 -54.974 1.00 63.56 103 ARG A O 1
ATOM 822 N N . ILE A 1 104 ? 33.812 14.550 -52.793 1.00 66.44 104 ILE A N 1
ATOM 823 C CA . ILE A 1 104 ? 34.929 15.494 -52.893 1.00 66.44 104 ILE A CA 1
ATOM 824 C C . ILE A 1 104 ? 36.209 14.695 -52.641 1.00 66.44 104 ILE A C 1
ATOM 826 O O . ILE A 1 104 ? 36.427 14.213 -51.526 1.00 66.44 104 ILE A O 1
ATOM 830 N N . ASP A 1 105 ? 37.038 14.530 -53.669 1.00 59.66 105 ASP A N 1
ATOM 831 C CA . ASP A 1 105 ? 38.364 13.939 -53.508 1.00 59.66 105 ASP A CA 1
ATOM 832 C C . ASP A 1 105 ? 39.262 14.885 -52.704 1.00 59.66 105 ASP A C 1
ATOM 834 O O . ASP A 1 105 ? 39.333 16.093 -52.946 1.00 59.66 105 ASP A O 1
ATOM 838 N N . ARG A 1 106 ? 39.936 14.331 -51.695 1.00 66.38 106 ARG A N 1
ATOM 839 C CA . ARG A 1 106 ? 40.863 15.084 -50.851 1.00 66.38 106 ARG A CA 1
ATOM 840 C C . ARG A 1 106 ? 42.174 15.271 -51.608 1.00 66.38 106 ARG A C 1
ATOM 842 O O . ARG A 1 106 ? 42.876 14.302 -51.880 1.00 66.38 106 ARG A O 1
ATOM 849 N N . ILE A 1 107 ? 42.511 16.524 -51.897 1.00 65.38 107 ILE A N 1
ATOM 850 C CA . ILE A 1 107 ? 43.846 16.929 -52.351 1.00 65.38 107 ILE A CA 1
ATOM 851 C C . ILE A 1 107 ? 44.854 16.510 -51.262 1.00 65.38 107 ILE A C 1
ATOM 853 O O . ILE A 1 107 ? 44.647 16.858 -50.094 1.00 65.38 107 ILE A O 1
ATOM 857 N N . PRO A 1 108 ? 45.918 15.751 -51.583 1.00 66.19 108 PRO A N 1
ATOM 858 C CA . PRO A 1 108 ? 46.894 15.331 -50.588 1.00 66.19 108 PRO A CA 1
ATOM 859 C C . PRO A 1 108 ? 47.658 16.548 -50.050 1.00 66.19 108 PRO A C 1
ATOM 861 O O . PRO A 1 108 ? 48.233 17.332 -50.804 1.00 66.19 108 PRO A O 1
ATOM 864 N N . LEU A 1 109 ? 47.655 16.698 -48.725 1.00 59.38 109 LEU A N 1
ATOM 865 C CA . LEU A 1 109 ? 48.427 17.705 -48.003 1.00 59.38 109 LEU A CA 1
ATOM 866 C C . LEU A 1 109 ? 49.922 17.392 -48.153 1.00 59.38 109 LEU A C 1
ATOM 868 O O . LEU A 1 109 ? 50.459 16.537 -47.452 1.00 59.38 109 LEU A O 1
ATOM 872 N N . ALA A 1 110 ? 50.595 18.081 -49.075 1.00 57.91 110 ALA A N 1
ATOM 873 C CA . ALA A 1 110 ? 52.051 18.120 -49.110 1.00 57.91 110 ALA A CA 1
ATOM 874 C C . ALA A 1 110 ? 52.580 18.777 -47.821 1.00 57.91 110 ALA A C 1
ATOM 876 O O . ALA A 1 110 ? 52.007 19.746 -47.318 1.00 57.91 110 ALA A O 1
ATOM 877 N N . ALA A 1 111 ? 53.656 18.203 -47.278 1.00 61.22 111 ALA A N 1
ATOM 878 C CA . ALA A 1 111 ? 54.224 18.485 -45.964 1.00 61.22 111 ALA A CA 1
ATOM 879 C C . ALA A 1 111 ? 54.404 19.987 -45.679 1.00 61.22 111 ALA A C 1
ATOM 881 O O . ALA A 1 111 ? 55.328 20.634 -46.172 1.00 61.22 111 ALA A O 1
ATOM 882 N N . ARG A 1 112 ? 53.545 20.539 -44.817 1.00 53.72 112 ARG A N 1
ATOM 883 C CA . ARG A 1 112 ? 53.735 21.866 -44.232 1.00 53.72 112 ARG A CA 1
ATOM 884 C C . ARG A 1 112 ? 54.592 21.715 -42.978 1.00 53.72 112 ARG A C 1
ATOM 886 O O . ARG A 1 112 ? 54.097 21.327 -41.926 1.00 53.72 112 ARG A O 1
ATOM 893 N N . SER A 1 113 ? 55.884 21.990 -43.130 1.00 58.19 113 SER A N 1
ATOM 894 C CA . SER A 1 113 ? 56.853 22.095 -42.036 1.00 58.19 113 SER A CA 1
ATOM 895 C C . SER A 1 113 ? 56.382 23.128 -41.005 1.00 58.19 113 SER A C 1
ATOM 897 O O . SER A 1 113 ? 56.216 24.307 -41.328 1.00 58.19 113 SER A O 1
ATOM 899 N N . THR A 1 114 ? 56.137 22.691 -39.771 1.00 56.03 114 THR A N 1
ATOM 900 C CA . THR A 1 114 ? 55.875 23.564 -38.624 1.00 56.03 114 THR A CA 1
ATOM 901 C C . THR A 1 114 ? 57.164 23.733 -37.828 1.00 56.03 114 THR A C 1
ATOM 903 O O . THR A 1 114 ? 57.482 22.918 -36.964 1.00 56.03 114 THR A O 1
ATOM 906 N N . ASN A 1 115 ? 57.900 24.809 -38.107 1.00 54.59 115 ASN A N 1
ATOM 907 C CA . ASN A 1 115 ? 58.896 25.339 -37.179 1.00 54.59 115 ASN A CA 1
ATOM 908 C C . ASN A 1 115 ? 58.159 25.948 -35.976 1.00 54.59 115 ASN A C 1
ATOM 910 O O . ASN A 1 115 ? 57.683 27.079 -36.046 1.00 54.59 115 ASN A O 1
ATOM 914 N N . SER A 1 116 ? 58.055 25.207 -34.874 1.00 50.47 116 SER A N 1
ATOM 915 C CA . SER A 1 116 ? 57.680 25.757 -33.569 1.00 50.47 116 SER A CA 1
ATOM 916 C C . SER A 1 116 ? 58.949 26.143 -32.810 1.00 50.47 116 SER A C 1
ATOM 918 O O . SER A 1 116 ? 59.668 25.281 -32.298 1.00 50.47 116 SER A O 1
ATOM 920 N N . GLY A 1 117 ? 59.237 27.445 -32.786 1.00 44.94 117 GLY A N 1
ATOM 921 C CA . GLY A 1 117 ? 60.291 28.040 -31.972 1.00 44.94 117 GLY A CA 1
ATOM 922 C C . GLY A 1 117 ? 60.050 27.824 -30.474 1.00 44.94 117 GLY A C 1
ATOM 923 O O . GLY A 1 117 ? 58.917 27.862 -29.999 1.00 44.94 117 GLY A O 1
ATOM 924 N N . ARG A 1 118 ? 61.149 27.561 -29.763 1.00 47.81 118 ARG A N 1
ATOM 925 C CA . ARG A 1 118 ? 61.272 27.444 -28.303 1.00 47.81 118 ARG A CA 1
ATOM 926 C C . ARG A 1 118 ? 61.204 28.815 -27.630 1.00 47.81 118 ARG A C 1
ATOM 928 O O . ARG A 1 118 ? 61.980 29.681 -28.004 1.00 47.81 118 ARG A O 1
ATOM 935 N N . GLU A 1 119 ? 60.426 28.899 -26.556 1.00 45.12 119 GLU A N 1
ATOM 936 C CA . GLU A 1 119 ? 60.645 29.681 -25.319 1.00 45.12 119 GLU A CA 1
ATOM 937 C C . GLU A 1 119 ? 59.644 29.088 -24.301 1.00 45.12 119 GLU A C 1
ATOM 939 O O . GLU A 1 119 ? 58.451 29.078 -24.566 1.00 45.12 119 GLU A O 1
ATOM 944 N N . VAL A 1 120 ? 59.994 28.233 -23.333 1.00 47.97 120 VAL A N 1
ATOM 945 C CA . VAL A 1 120 ? 60.831 28.338 -22.121 1.00 47.97 120 VAL A CA 1
ATOM 946 C C . VAL A 1 120 ? 60.246 29.264 -21.037 1.00 47.97 120 VAL A C 1
ATOM 948 O O . VAL A 1 120 ? 60.154 30.465 -21.233 1.00 47.97 120 VAL A O 1
ATOM 951 N N . GLN A 1 121 ? 60.012 28.638 -19.867 1.00 41.12 121 GLN A N 1
ATOM 952 C CA . GLN A 1 121 ? 59.705 29.157 -18.515 1.00 41.12 121 GLN A CA 1
ATOM 953 C C . GLN A 1 121 ? 58.225 29.477 -18.221 1.00 41.12 121 GLN A C 1
ATOM 955 O O . GLN A 1 121 ? 57.589 30.231 -18.933 1.00 41.12 121 GLN A O 1
ATOM 960 N N . GLY A 1 122 ? 57.592 28.955 -17.168 1.00 35.47 122 GLY A N 1
ATOM 961 C CA . GLY A 1 122 ? 58.052 28.103 -16.076 1.00 35.47 122 GLY A CA 1
ATOM 962 C C . GLY A 1 122 ? 56.853 27.568 -15.279 1.00 35.47 122 GLY A C 1
ATOM 963 O O . GLY A 1 122 ? 55.788 28.175 -15.242 1.00 35.47 122 GLY A O 1
ATOM 964 N N . ALA A 1 123 ? 57.038 26.403 -14.667 1.00 41.75 123 ALA A N 1
ATOM 965 C CA . ALA A 1 123 ? 56.190 25.859 -13.604 1.00 41.75 123 ALA A CA 1
ATOM 966 C C . ALA A 1 123 ? 56.946 26.066 -12.263 1.00 41.75 123 ALA A C 1
ATOM 968 O O . ALA A 1 123 ? 58.161 26.283 -12.329 1.00 41.75 123 ALA A O 1
ATOM 969 N N . PRO A 1 124 ? 56.317 25.995 -11.066 1.00 53.25 124 PRO A N 1
ATOM 970 C CA . PRO A 1 124 ? 55.605 24.786 -10.639 1.00 53.25 124 PRO A CA 1
ATOM 971 C C . PRO A 1 124 ? 54.308 24.979 -9.814 1.00 53.25 124 PRO A C 1
ATOM 973 O O . PRO A 1 124 ? 54.169 25.886 -9.006 1.00 53.25 124 PRO A O 1
ATOM 976 N N . SER A 1 125 ? 53.385 24.032 -10.026 1.00 47.25 125 SER A N 1
ATOM 977 C CA . SER A 1 125 ? 52.605 23.256 -9.038 1.00 47.25 125 SER A CA 1
ATOM 978 C C . SER A 1 125 ? 52.568 23.727 -7.574 1.00 47.25 125 SER A C 1
ATOM 980 O O . SER A 1 125 ? 53.622 23.782 -6.951 1.00 47.25 125 SER A O 1
ATOM 982 N N . LEU A 1 126 ? 51.365 23.772 -6.968 1.00 43.09 126 LEU A N 1
ATOM 983 C CA . LEU A 1 126 ? 51.080 23.072 -5.698 1.00 43.09 126 LEU A CA 1
ATOM 984 C C . LEU A 1 126 ? 49.585 23.063 -5.310 1.00 43.09 126 LEU A C 1
ATOM 986 O O . LEU A 1 126 ? 48.924 24.091 -5.278 1.00 43.09 126 LEU A O 1
ATOM 990 N N . MET A 1 127 ? 49.146 21.862 -4.921 1.00 42.69 127 MET A N 1
ATOM 991 C CA . MET A 1 127 ? 48.092 21.516 -3.957 1.00 42.69 127 MET A CA 1
ATOM 992 C C . MET A 1 127 ? 46.634 21.906 -4.217 1.00 42.69 127 MET A C 1
ATOM 994 O O . MET A 1 127 ? 46.207 23.047 -4.088 1.00 42.69 127 MET A O 1
ATOM 998 N N . GLY A 1 128 ? 45.826 20.856 -4.381 1.00 44.56 128 GLY A N 1
ATOM 999 C CA . GLY A 1 128 ? 44.421 20.896 -4.024 1.00 44.56 128 GLY A CA 1
ATOM 1000 C C . GLY A 1 128 ? 44.207 21.069 -2.520 1.00 44.56 128 GLY A C 1
ATOM 1001 O O . GLY A 1 128 ? 45.010 20.632 -1.694 1.00 44.56 128 GLY A O 1
ATOM 1002 N N . ARG A 1 129 ? 43.059 21.648 -2.182 1.00 46.12 129 ARG A N 1
ATOM 1003 C CA . ARG A 1 129 ? 42.346 21.380 -0.937 1.00 46.12 129 ARG A CA 1
ATOM 1004 C C . ARG A 1 129 ? 40.885 21.772 -1.110 1.00 46.12 129 ARG A C 1
ATOM 1006 O O . ARG A 1 129 ? 40.570 22.933 -1.344 1.00 46.12 129 ARG A O 1
ATOM 1013 N N . SER A 1 130 ? 40.015 20.772 -1.014 1.00 46.00 130 SER A N 1
ATOM 1014 C CA . SER A 1 130 ? 38.613 20.978 -0.677 1.00 46.00 130 SER A CA 1
ATOM 1015 C C . SER A 1 130 ? 38.528 21.527 0.750 1.00 46.00 130 SER A C 1
ATOM 1017 O O . SER A 1 130 ? 39.362 21.167 1.586 1.00 46.00 130 SER A O 1
ATOM 1019 N N . SER A 1 131 ? 37.523 22.364 1.020 1.00 45.56 131 SER A N 1
ATOM 1020 C CA . SER A 1 131 ? 36.517 22.145 2.074 1.00 45.56 131 SER A CA 1
ATOM 1021 C C . SER A 1 131 ? 35.885 23.451 2.568 1.00 45.56 131 SER A C 1
ATOM 1023 O O . SER A 1 131 ? 36.583 24.360 3.000 1.00 45.56 131 SER A O 1
ATOM 1025 N N . ASN A 1 132 ? 34.551 23.405 2.622 1.00 41.88 132 ASN A N 1
ATOM 1026 C CA . ASN A 1 132 ? 33.643 24.083 3.551 1.00 41.88 132 ASN A CA 1
ATOM 1027 C C . ASN A 1 132 ? 33.490 25.608 3.486 1.00 41.88 132 ASN A C 1
ATOM 1029 O O . ASN A 1 132 ? 34.120 26.341 4.243 1.00 41.88 132 ASN A O 1
ATOM 1033 N N . GLU A 1 133 ? 32.473 26.032 2.735 1.00 44.66 133 GLU A N 1
ATOM 1034 C CA . GLU A 1 133 ? 31.686 27.226 3.042 1.00 44.66 133 GLU A CA 1
ATOM 1035 C C . GLU A 1 133 ? 30.287 26.823 3.541 1.00 44.66 133 GLU A C 1
ATOM 1037 O O . GLU A 1 133 ? 29.605 25.986 2.954 1.00 44.66 133 GLU A O 1
ATOM 1042 N N . GLU A 1 134 ? 29.921 27.450 4.660 1.00 49.47 134 GLU A N 1
ATOM 1043 C CA . GLU A 1 134 ? 28.571 27.841 5.074 1.00 49.47 134 GLU A CA 1
ATOM 1044 C C . GLU A 1 134 ? 27.500 26.764 5.332 1.00 49.47 134 GLU A C 1
ATOM 1046 O O . GLU A 1 134 ? 26.786 26.310 4.442 1.00 49.47 134 GLU A O 1
ATOM 1051 N N . ARG A 1 135 ? 27.198 26.554 6.623 1.00 44.00 135 ARG A N 1
ATOM 1052 C CA . ARG A 1 135 ? 25.909 27.023 7.165 1.00 44.00 135 ARG A CA 1
ATOM 1053 C C . ARG A 1 135 ? 25.908 27.132 8.685 1.00 44.00 135 ARG A C 1
ATOM 1055 O O . ARG A 1 135 ? 26.415 26.286 9.413 1.00 44.00 135 ARG A O 1
ATOM 1062 N N . MET A 1 136 ? 25.341 28.253 9.105 1.00 48.28 136 MET A N 1
ATOM 1063 C CA . MET A 1 136 ? 25.340 28.809 10.443 1.00 48.28 136 MET A CA 1
ATOM 1064 C C . MET A 1 136 ? 24.454 28.058 11.444 1.00 48.28 136 MET A C 1
ATOM 1066 O O . MET A 1 136 ? 23.389 27.542 11.116 1.00 48.28 136 MET A O 1
ATOM 1070 N N . SER A 1 137 ? 24.935 28.105 12.685 1.00 50.31 137 SER A N 1
ATOM 1071 C CA . SER A 1 137 ? 24.249 28.106 13.982 1.00 50.31 137 SER A CA 1
ATOM 1072 C C . SER A 1 137 ? 22.713 28.184 14.006 1.00 50.31 137 SER A C 1
ATOM 1074 O O . SER A 1 137 ? 22.146 29.227 13.685 1.00 50.31 137 SER A O 1
ATOM 1076 N N . VAL A 1 138 ? 22.066 27.164 14.587 1.00 53.78 138 VAL A N 1
ATOM 1077 C CA . VAL A 1 138 ? 20.783 27.315 15.306 1.00 53.78 138 VAL A CA 1
ATOM 1078 C C . VAL A 1 138 ? 20.713 26.331 16.486 1.00 53.78 138 VAL A C 1
ATOM 1080 O O . VAL A 1 138 ? 19.899 25.418 16.494 1.00 53.78 138 VAL A O 1
ATOM 1083 N N . THR A 1 139 ? 21.565 26.489 17.499 1.00 57.53 139 THR A N 1
ATOM 1084 C CA . THR A 1 139 ? 21.353 25.853 18.816 1.00 57.53 139 THR A CA 1
ATOM 1085 C C . THR A 1 139 ? 22.009 26.685 19.912 1.00 57.53 139 THR A C 1
ATOM 1087 O O . THR A 1 139 ? 23.004 26.267 20.485 1.00 57.53 139 THR A O 1
ATOM 1090 N N . GLU A 1 140 ? 21.475 27.873 20.189 1.00 57.28 140 GLU A N 1
ATOM 1091 C CA . GLU A 1 140 ? 21.722 28.586 21.451 1.00 57.28 140 GLU A CA 1
ATOM 1092 C C . GLU A 1 140 ? 20.672 29.695 21.628 1.00 57.28 140 GLU A C 1
ATOM 1094 O O . GLU A 1 140 ? 20.840 30.798 21.129 1.00 57.28 140 GLU A O 1
ATOM 1099 N N . LEU A 1 141 ? 19.538 29.343 22.246 1.00 44.34 141 LEU A N 1
ATOM 1100 C CA . LEU A 1 141 ? 18.470 30.179 22.840 1.00 44.34 141 LEU A CA 1
ATOM 1101 C C . LEU A 1 141 ? 17.311 29.187 23.084 1.00 44.34 141 LEU A C 1
ATOM 1103 O O . LEU A 1 141 ? 16.754 28.663 22.134 1.00 44.34 141 LEU A O 1
ATOM 1107 N N . SER A 1 142 ? 16.909 28.773 24.280 1.00 47.53 142 SER A N 1
ATOM 1108 C CA . SER A 1 142 ? 16.849 29.482 25.545 1.00 47.53 142 SER A CA 1
ATOM 1109 C C . SER A 1 142 ? 16.742 28.455 26.686 1.00 47.53 142 SER A C 1
ATOM 1111 O O . SER A 1 142 ? 15.799 27.667 26.739 1.00 47.53 142 SER A O 1
ATOM 1113 N N . ARG A 1 143 ? 17.717 28.462 27.604 1.00 52.59 143 ARG A N 1
ATOM 1114 C CA . ARG A 1 143 ? 17.505 28.105 29.013 1.00 52.59 143 ARG A CA 1
ATOM 1115 C C . ARG A 1 143 ? 17.405 29.422 29.772 1.00 52.59 143 ARG A C 1
ATOM 1117 O O . ARG A 1 143 ? 18.437 30.070 29.950 1.00 52.59 143 ARG A O 1
ATOM 1124 N N . ARG A 1 144 ? 16.205 29.776 30.220 1.00 45.12 144 ARG A N 1
ATOM 1125 C CA . ARG A 1 144 ? 15.890 30.420 31.506 1.00 45.12 144 ARG A CA 1
ATOM 1126 C C . ARG A 1 144 ? 14.390 30.643 31.600 1.00 45.12 144 ARG A C 1
ATOM 1128 O O . ARG A 1 144 ? 13.815 31.108 30.595 1.00 45.12 144 ARG A O 1
#

Foldseek 3Di:
DVVVVVVVVVVVVVVVVLVVVLVPDPDPVVNVVSVVVVVVVVVVVVVVVVVVVVVVVVVVVVVVVVVVVVVVVVVVCCVVVVPNDPPDPPPPPPPDDPDPDDDDDDDDDDDDDDPDDDDDDDDDDDDDDDDDDDDDDDPDDDDD

Organism: NCBI:txid1448309

Sequence (144 aa):
LVSRNALAEEEAEHLSRFNAQILGHTNVNQRIYYVDRLRKEMTEVKQKLLNAEWERNTVNDENAGLRHELDSYKSVTATASGNAPAPSRLMADFAAPKTKLTRIDRIPLAARSTNSGREVQGAPSLMGRSSNEERMSVTELSRR

Radius of gyration: 36.73 Å; chains: 1; bounding box: 83×45×86 Å

Secondary structure (DSSP, 8-state):
-HHHHHHHHHHHHHHHHHHHHHHH---HHHHHHHHHHHHHHHHHHHHHHHHHHHHHHHHHHHHHHHHHHHHHHHHHHHHHSS------TTS-SSS---------PPPP------------------------------------